Protein AF-A0A4Q3QZH9-F1 (afdb_monomer_lite)

Foldseek 3Di:
DDDDDDDDDDDDPDDDDDDPPCQCFQLNLCVVPVLLVVLCVVLVQDCPPPRRHHPVVSCVVSVHDPVVSVVVSCVSVPPPPPPPPPPPVPDDPVVD

Sequence (96 aa):
MKIMFQPSGSFLFCCCMEAIERIKTVRDIVINDYRTADIFKKWGINYCCGGNLPLDEACEVKNIDRAALEKDIQNATRNVRMSNSLAYDTWPLEFL

Secondary structure (DSSP, 8-state):
-----------------S------BHHHHHHH-TTHHHHHHHTT---SSSTTSBHHHHHHHHT--HHHHHHHHHHHHS-----S---GGG--GGG-

pLDDT: mean 73.1, std 17.23, range [35.47, 90.06]

Radius of gyration: 23.77 Å; chains: 1; bounding box: 90×34×30 Å

Structure (mmCIF, N/CA/C/O backbone):
data_AF-A0A4Q3QZH9-F1
#
_entry.id   AF-A0A4Q3QZH9-F1
#
loop_
_atom_site.group_PDB
_atom_site.id
_atom_site.type_symbol
_atom_site.label_atom_id
_atom_site.label_alt_id
_atom_site.label_comp_id
_atom_site.label_asym_id
_atom_site.label_entity_id
_atom_site.label_seq_id
_atom_site.pdbx_PDB_ins_code
_atom_site.Cartn_x
_atom_site.Cartn_y
_atom_site.Cartn_z
_atom_site.occupancy
_atom_site.B_iso_or_equiv
_atom_site.auth_seq_id
_atom_site.auth_comp_id
_atom_site.auth_asym_id
_atom_site.auth_atom_id
_atom_site.pdbx_PDB_model_num
ATOM 1 N N . MET A 1 1 ? -54.997 -13.089 3.718 1.00 42.50 1 MET A N 1
ATOM 2 C CA . MET A 1 1 ? -55.340 -14.358 3.041 1.00 42.50 1 MET A CA 1
ATOM 3 C C . MET A 1 1 ? -54.208 -14.676 2.081 1.00 42.50 1 MET A C 1
ATOM 5 O O . MET A 1 1 ? -53.827 -13.822 1.296 1.00 42.50 1 MET A O 1
ATOM 9 N N . LYS A 1 2 ? -53.572 -15.824 2.276 1.00 45.81 2 LYS A N 1
ATOM 10 C CA . LYS A 1 2 ? -52.343 -16.265 1.614 1.00 45.81 2 LYS A CA 1
ATOM 11 C C . LYS A 1 2 ? -52.656 -16.680 0.173 1.00 45.81 2 LYS A C 1
ATOM 13 O O . LYS A 1 2 ? -53.587 -17.451 -0.008 1.00 45.81 2 LYS A O 1
ATOM 18 N N . ILE A 1 3 ? -51.849 -16.254 -0.795 1.00 46.09 3 ILE A N 1
ATOM 19 C CA . ILE A 1 3 ? -51.586 -17.032 -2.013 1.00 46.09 3 ILE A CA 1
ATOM 20 C C . ILE A 1 3 ? -50.122 -16.829 -2.407 1.00 46.09 3 ILE A C 1
ATOM 22 O O . ILE A 1 3 ? -49.703 -15.750 -2.811 1.00 46.09 3 ILE A O 1
ATOM 26 N N . MET A 1 4 ? -49.341 -17.888 -2.194 1.00 46.78 4 MET A N 1
ATOM 27 C CA . MET A 1 4 ? -48.041 -18.113 -2.816 1.00 46.78 4 MET A CA 1
ATOM 28 C C . MET A 1 4 ? -48.267 -18.457 -4.290 1.00 46.78 4 MET A C 1
ATOM 30 O O . MET A 1 4 ? -49.174 -19.231 -4.591 1.00 46.78 4 MET A O 1
ATOM 34 N N . PHE A 1 5 ? -47.392 -17.987 -5.176 1.00 44.69 5 PHE A N 1
ATOM 35 C CA . PHE A 1 5 ? -47.121 -18.686 -6.429 1.00 44.69 5 PHE A CA 1
ATOM 36 C C . PHE A 1 5 ? -45.637 -18.540 -6.770 1.00 44.69 5 PHE A C 1
ATOM 38 O O . PHE A 1 5 ? -45.173 -17.507 -7.241 1.00 44.69 5 PHE A O 1
ATOM 45 N N . GLN A 1 6 ? -44.882 -19.584 -6.442 1.00 47.06 6 GLN A N 1
ATOM 46 C CA . GLN A 1 6 ? -43.634 -19.906 -7.122 1.00 47.06 6 GLN A CA 1
ATOM 47 C C . GLN A 1 6 ? -44.002 -20.555 -8.460 1.00 47.06 6 GLN A C 1
ATOM 49 O O . GLN A 1 6 ? -44.925 -21.370 -8.495 1.00 47.06 6 GLN A O 1
ATOM 54 N N . PRO A 1 7 ? -43.211 -20.321 -9.510 1.00 54.59 7 PRO A N 1
ATOM 55 C CA . PRO A 1 7 ? -42.869 -21.407 -10.403 1.00 54.59 7 PRO A CA 1
ATOM 56 C C . PRO A 1 7 ? -41.347 -21.568 -10.435 1.00 54.59 7 PRO A C 1
ATOM 58 O O . PRO A 1 7 ? -40.607 -20.745 -10.968 1.00 54.59 7 PRO A O 1
ATOM 61 N N . SER A 1 8 ? -40.908 -22.669 -9.831 1.00 45.09 8 SER A N 1
ATOM 62 C CA . SER A 1 8 ? -39.726 -23.446 -10.217 1.00 45.09 8 SER A CA 1
ATOM 63 C C . SER A 1 8 ? -39.519 -23.459 -11.743 1.00 45.09 8 SER A C 1
ATOM 65 O O . SER A 1 8 ? -40.491 -23.617 -12.473 1.00 45.09 8 SER A O 1
ATOM 67 N N . GLY A 1 9 ? -38.320 -23.410 -12.309 1.00 43.09 9 GLY A N 1
ATOM 68 C CA . GLY A 1 9 ? -36.990 -23.472 -11.735 1.00 43.09 9 GLY A CA 1
ATOM 69 C C . GLY A 1 9 ? -35.955 -23.755 -12.831 1.00 43.09 9 GLY A C 1
ATOM 70 O O . GLY A 1 9 ? -36.292 -23.948 -13.996 1.00 43.09 9 GLY A O 1
ATOM 71 N N . SER A 1 10 ? -34.711 -23.868 -12.372 1.00 45.88 10 SER A N 1
ATOM 72 C CA . SER A 1 10 ? -33.533 -24.423 -13.046 1.00 45.88 10 SER A CA 1
ATOM 73 C C . SER A 1 10 ? -32.596 -23.446 -13.767 1.00 45.88 10 SER A C 1
ATOM 75 O O . SER A 1 10 ? -32.817 -23.022 -14.895 1.00 45.88 10 SER A O 1
ATOM 77 N N . PHE A 1 11 ? -31.487 -23.184 -13.064 1.00 46.81 11 PHE A N 1
ATOM 78 C CA . PHE A 1 11 ? -30.128 -23.042 -13.587 1.00 46.81 11 PHE A CA 1
ATOM 79 C C . PHE A 1 11 ? -29.938 -22.125 -14.799 1.00 46.81 11 PHE A C 1
ATOM 81 O O . PHE A 1 11 ? -29.635 -22.578 -15.897 1.00 46.81 11 PHE A O 1
ATOM 88 N N . LEU A 1 12 ? -29.917 -20.816 -14.556 1.00 39.19 12 LEU A N 1
ATOM 89 C CA . LEU A 1 12 ? -28.967 -19.972 -15.272 1.00 39.19 12 LEU A CA 1
ATOM 90 C C . LEU A 1 12 ? -28.194 -19.110 -14.285 1.00 39.19 12 LEU A C 1
ATOM 92 O O . LEU A 1 12 ? -28.637 -18.076 -13.795 1.00 39.19 12 LEU A O 1
ATOM 96 N N . PHE A 1 13 ? -26.993 -19.610 -14.029 1.00 43.72 13 PHE A N 1
ATOM 97 C CA . PHE A 1 13 ? -25.806 -18.893 -13.607 1.00 43.72 13 PHE A CA 1
ATOM 98 C C . PHE A 1 13 ? -25.507 -17.794 -14.650 1.00 43.72 13 PHE A C 1
ATOM 100 O O . PHE A 1 13 ? -24.611 -17.934 -15.475 1.00 43.72 13 PHE A O 1
ATOM 107 N N . CYS A 1 14 ? -26.307 -16.728 -14.692 1.00 35.47 14 CYS A N 1
ATOM 108 C CA . CYS A 1 14 ? -26.016 -15.546 -15.498 1.00 35.47 14 CYS A CA 1
ATOM 109 C C . CYS A 1 14 ? -25.381 -14.505 -14.576 1.00 35.47 14 CYS A C 1
ATOM 111 O O . CYS A 1 14 ? -26.038 -13.676 -13.954 1.00 35.47 14 CYS A O 1
ATOM 113 N N . CYS A 1 15 ? -24.071 -14.677 -14.414 1.00 40.19 15 CYS A N 1
ATOM 114 C CA . CYS A 1 15 ? -23.141 -13.649 -13.978 1.00 40.19 15 CYS A CA 1
ATOM 115 C C . CYS A 1 15 ? -23.305 -12.412 -14.886 1.00 40.19 15 CYS A C 1
ATOM 117 O O . CYS A 1 15 ? -23.446 -12.606 -16.092 1.00 40.19 15 CYS A O 1
ATOM 119 N N . CYS A 1 16 ? -23.230 -11.202 -14.310 1.00 45.75 16 CYS A N 1
ATOM 120 C CA . CYS A 1 16 ? -23.523 -9.870 -14.889 1.00 45.75 16 CYS A CA 1
ATOM 121 C C . CYS A 1 16 ? -24.991 -9.468 -14.673 1.00 45.75 16 CYS A C 1
ATOM 123 O O . CYS A 1 16 ? -25.890 -10.098 -15.202 1.00 45.75 16 CYS A O 1
ATOM 125 N N . MET A 1 17 ? -25.344 -8.463 -13.877 1.00 49.03 17 MET A N 1
ATOM 126 C CA . MET A 1 17 ? -24.876 -7.072 -13.795 1.00 49.03 17 MET A CA 1
ATOM 127 C C . MET A 1 17 ? -25.541 -6.524 -12.501 1.00 49.03 17 MET A C 1
ATOM 129 O O . MET A 1 17 ? -26.623 -6.979 -12.154 1.00 49.03 17 MET A O 1
ATOM 133 N N . GLU A 1 18 ? -24.987 -5.634 -11.683 1.00 46.97 18 GLU A N 1
ATOM 134 C CA . GLU A 1 18 ? -24.594 -4.279 -12.046 1.00 46.97 18 GLU A CA 1
ATOM 135 C C . GLU A 1 18 ? -23.719 -3.683 -10.929 1.00 46.97 18 GLU A C 1
ATOM 137 O O . GLU A 1 18 ? -24.051 -3.771 -9.750 1.00 46.97 18 GLU A O 1
ATOM 142 N N . ALA A 1 19 ? -22.599 -3.082 -11.340 1.00 46.25 19 ALA A N 1
ATOM 143 C CA . ALA A 1 19 ? -21.784 -2.130 -10.584 1.00 46.25 19 ALA A CA 1
ATOM 144 C C . ALA A 1 19 ? -21.214 -2.588 -9.224 1.00 46.25 19 ALA A C 1
ATOM 146 O O . ALA A 1 19 ? -21.617 -2.119 -8.164 1.00 46.25 19 ALA A O 1
ATOM 147 N N . ILE A 1 20 ? -20.144 -3.390 -9.255 1.00 53.25 20 ILE A N 1
ATOM 148 C CA . ILE A 1 20 ? -19.147 -3.317 -8.180 1.00 53.25 20 ILE A CA 1
ATOM 149 C C . ILE A 1 20 ? -18.339 -2.049 -8.473 1.00 53.25 20 ILE A C 1
ATOM 151 O O . ILE A 1 20 ? -17.480 -2.056 -9.360 1.00 53.25 20 ILE A O 1
ATOM 155 N N . GLU A 1 21 ? -18.623 -0.938 -7.783 1.00 53.84 21 GLU A N 1
ATOM 156 C CA . GLU A 1 21 ? -17.591 0.088 -7.616 1.00 53.84 21 GLU A CA 1
ATOM 157 C C . GLU A 1 21 ? -16.319 -0.649 -7.202 1.00 53.84 21 GLU A C 1
ATOM 159 O O . GLU A 1 21 ? -16.366 -1.452 -6.273 1.00 53.84 21 GLU A O 1
ATOM 164 N N . ARG A 1 22 ? -15.210 -0.476 -7.933 1.00 58.28 22 ARG A N 1
ATOM 165 C CA . ARG A 1 22 ? -13.944 -1.157 -7.629 1.00 58.28 22 ARG A CA 1
ATOM 166 C C . ARG A 1 22 ? -13.399 -0.644 -6.298 1.00 58.28 22 ARG A C 1
ATOM 168 O O . ARG A 1 22 ? -12.476 0.169 -6.278 1.00 58.28 22 ARG A O 1
ATOM 175 N N . ILE A 1 23 ? -13.976 -1.116 -5.200 1.00 65.06 23 ILE A N 1
ATOM 176 C CA . ILE A 1 23 ? -13.446 -0.980 -3.858 1.00 65.06 23 ILE A CA 1
ATOM 177 C C . ILE A 1 23 ? -12.102 -1.694 -3.907 1.00 65.06 23 ILE A C 1
ATOM 179 O O . ILE A 1 23 ? -12.036 -2.914 -4.043 1.00 65.06 23 ILE A O 1
ATOM 183 N N . LYS A 1 24 ? -11.020 -0.913 -3.909 1.00 78.75 24 LYS A N 1
ATOM 184 C CA . LYS A 1 24 ? -9.666 -1.457 -3.948 1.00 78.75 24 LYS A CA 1
ATOM 185 C C . LYS A 1 24 ? -9.403 -2.124 -2.610 1.00 78.75 24 LYS A C 1
ATOM 187 O O . LYS A 1 24 ? -9.235 -1.447 -1.594 1.00 78.75 24 LYS A O 1
ATOM 192 N N . THR A 1 25 ? -9.388 -3.447 -2.615 1.00 88.56 25 THR A N 1
ATOM 193 C CA . THR A 1 25 ? -9.052 -4.211 -1.420 1.00 88.56 25 THR A CA 1
ATOM 194 C C . THR A 1 25 ? -7.552 -4.153 -1.168 1.00 88.56 25 THR A C 1
ATOM 196 O O . THR A 1 25 ? -6.760 -3.873 -2.074 1.00 88.56 25 THR A O 1
ATOM 199 N N . VAL A 1 26 ? -7.130 -4.443 0.063 1.00 88.62 26 VAL A N 1
ATOM 200 C CA . VAL A 1 26 ? -5.700 -4.549 0.394 1.00 88.62 26 VAL A CA 1
ATOM 201 C C . VAL A 1 26 ? -5.009 -5.553 -0.538 1.00 88.62 26 VAL A C 1
ATOM 203 O O . VAL A 1 26 ? -3.897 -5.308 -1.006 1.00 88.62 26 VAL A O 1
ATOM 206 N N . ARG A 1 27 ? -5.687 -6.657 -0.875 1.00 88.00 27 ARG A N 1
ATOM 207 C CA . ARG A 1 27 ? -5.198 -7.640 -1.846 1.00 88.00 27 ARG A CA 1
ATOM 208 C C . ARG A 1 27 ? -5.015 -7.030 -3.234 1.00 88.00 27 ARG A C 1
ATOM 210 O O . ARG A 1 27 ? -3.971 -7.262 -3.832 1.00 88.00 27 ARG A O 1
ATOM 217 N N . ASP A 1 28 ? -5.979 -6.264 -3.739 1.00 88.75 28 ASP A N 1
ATOM 218 C CA . ASP A 1 28 ? -5.868 -5.640 -5.066 1.00 88.75 28 ASP A CA 1
ATOM 219 C C . ASP A 1 28 ? -4.693 -4.662 -5.136 1.00 88.75 28 ASP A C 1
ATOM 221 O O . ASP A 1 28 ? -3.992 -4.604 -6.146 1.00 88.75 28 ASP A O 1
ATOM 225 N N . ILE A 1 29 ? -4.439 -3.929 -4.046 1.00 87.88 29 ILE A N 1
ATOM 226 C CA . ILE A 1 29 ? -3.292 -3.020 -3.943 1.00 87.88 29 ILE A CA 1
ATOM 227 C C . ILE A 1 29 ? -1.980 -3.808 -4.052 1.00 87.88 29 ILE A C 1
ATOM 229 O O . ILE A 1 29 ? -1.109 -3.425 -4.830 1.00 87.88 29 ILE A O 1
ATOM 233 N N . VAL A 1 30 ? -1.864 -4.935 -3.344 1.00 88.62 30 VAL A N 1
ATOM 234 C CA . VAL A 1 30 ? -0.678 -5.806 -3.403 1.00 88.62 30 VAL A CA 1
ATOM 235 C C . VAL A 1 30 ? -0.517 -6.486 -4.762 1.00 88.62 30 VAL A C 1
ATOM 237 O O . VAL A 1 30 ? 0.601 -6.617 -5.251 1.00 88.62 30 VAL A O 1
ATOM 240 N N . ILE A 1 31 ? -1.614 -6.913 -5.393 1.00 88.19 31 ILE A N 1
ATOM 241 C CA . ILE A 1 31 ? -1.582 -7.494 -6.742 1.00 88.19 31 ILE A CA 1
ATOM 242 C C . ILE A 1 31 ? -1.100 -6.454 -7.759 1.00 88.19 31 ILE A C 1
ATOM 244 O O . ILE A 1 31 ? -0.329 -6.786 -8.657 1.00 88.19 31 ILE A O 1
ATOM 248 N N . ASN A 1 32 ? -1.533 -5.201 -7.615 1.00 87.75 32 ASN A N 1
ATOM 249 C CA . ASN A 1 32 ? -1.112 -4.116 -8.491 1.00 87.75 32 ASN A CA 1
ATOM 250 C C . ASN A 1 32 ? 0.344 -3.689 -8.239 1.00 87.75 32 ASN A C 1
ATOM 252 O O . ASN A 1 32 ? 1.052 -3.350 -9.184 1.00 87.75 32 ASN A O 1
ATOM 256 N N . ASP A 1 33 ? 0.795 -3.697 -6.983 1.00 86.12 33 ASP A N 1
ATOM 257 C CA . ASP A 1 33 ? 2.181 -3.413 -6.613 1.00 86.12 33 ASP A CA 1
ATOM 258 C C . ASP A 1 33 ? 2.631 -4.298 -5.442 1.00 86.12 33 ASP A C 1
ATOM 260 O O . ASP A 1 33 ? 2.343 -4.033 -4.270 1.00 86.12 33 ASP A O 1
ATOM 264 N N . TYR A 1 34 ? 3.399 -5.341 -5.762 1.00 88.00 34 TYR A N 1
ATOM 265 C CA . TYR A 1 34 ? 3.894 -6.312 -4.786 1.00 88.00 34 TYR A CA 1
ATOM 266 C C . TYR A 1 34 ? 4.788 -5.680 -3.707 1.00 88.00 34 TYR A C 1
ATOM 268 O O . TYR A 1 34 ? 4.929 -6.246 -2.624 1.00 88.00 34 TYR A O 1
ATOM 276 N N . ARG A 1 35 ? 5.386 -4.505 -3.958 1.00 88.00 35 ARG A N 1
ATOM 277 C CA . ARG A 1 35 ? 6.256 -3.812 -2.990 1.00 88.00 35 ARG A CA 1
ATOM 278 C C . ARG A 1 35 ? 5.467 -3.327 -1.779 1.00 88.00 35 ARG A C 1
ATOM 280 O O . ARG A 1 35 ? 5.999 -3.260 -0.673 1.00 88.00 35 ARG A O 1
ATOM 287 N N . THR A 1 36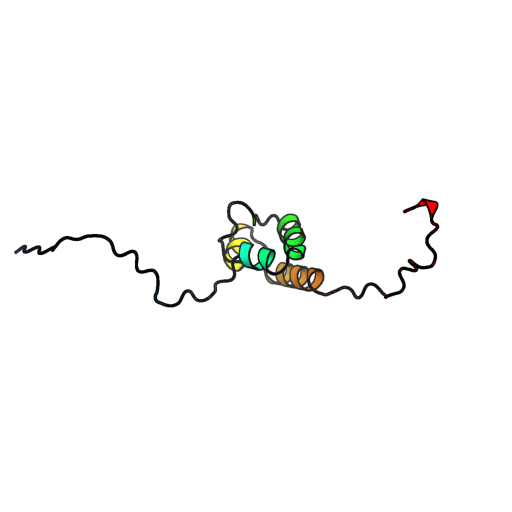 ? 4.179 -3.046 -1.970 1.00 89.31 36 THR A N 1
ATOM 288 C CA . THR A 1 36 ? 3.275 -2.625 -0.892 1.00 89.31 36 THR A CA 1
ATOM 289 C C . THR A 1 36 ? 3.024 -3.738 0.128 1.00 89.31 36 THR A C 1
ATOM 291 O O . THR A 1 36 ? 2.731 -3.447 1.286 1.00 89.31 36 THR A O 1
ATOM 294 N N . ALA A 1 37 ? 3.239 -5.007 -0.243 1.00 89.00 37 ALA A N 1
ATOM 295 C CA . ALA A 1 37 ? 3.131 -6.152 0.660 1.00 89.00 37 ALA A CA 1
ATOM 296 C C . ALA A 1 37 ? 4.050 -6.028 1.888 1.00 89.00 37 ALA A C 1
ATOM 298 O O . ALA A 1 37 ? 3.662 -6.394 2.999 1.00 89.00 37 ALA A O 1
ATOM 299 N N . ASP A 1 38 ? 5.263 -5.497 1.700 1.00 88.88 38 ASP A N 1
ATOM 300 C CA . ASP A 1 38 ? 6.225 -5.302 2.788 1.00 88.88 38 ASP A CA 1
ATOM 301 C C . ASP A 1 38 ? 5.767 -4.198 3.751 1.00 88.88 38 ASP A C 1
ATOM 303 O O . ASP A 1 38 ? 5.898 -4.330 4.968 1.00 88.88 38 ASP A O 1
ATOM 307 N N . ILE A 1 39 ? 5.134 -3.149 3.215 1.00 90.06 39 ILE A N 1
ATOM 308 C CA . ILE A 1 39 ? 4.522 -2.078 4.004 1.00 90.06 39 ILE A CA 1
ATOM 309 C C . ILE A 1 39 ? 3.370 -2.644 4.835 1.00 90.06 39 ILE A C 1
ATOM 311 O O . ILE A 1 39 ? 3.394 -2.539 6.058 1.00 90.06 39 ILE A O 1
ATOM 315 N N . PHE A 1 40 ? 2.415 -3.350 4.226 1.00 89.31 40 PHE A N 1
ATOM 316 C CA . PHE A 1 40 ? 1.312 -3.958 4.978 1.00 89.31 40 PHE A CA 1
ATOM 317 C C . PHE A 1 40 ? 1.803 -4.914 6.070 1.00 89.31 40 PHE A C 1
ATOM 319 O O . PHE A 1 40 ? 1.263 -4.908 7.174 1.00 89.31 40 PHE A O 1
ATOM 326 N N . LYS A 1 41 ? 2.881 -5.665 5.815 1.00 88.00 41 LYS A N 1
ATOM 327 C CA . LYS A 1 41 ? 3.511 -6.524 6.823 1.00 88.00 41 LYS A CA 1
ATOM 328 C C . LYS A 1 41 ? 4.108 -5.727 7.990 1.00 88.00 41 LYS A C 1
ATOM 330 O O . LYS A 1 41 ? 3.916 -6.134 9.133 1.00 88.00 41 LYS A O 1
ATOM 335 N N . LYS A 1 42 ? 4.786 -4.602 7.729 1.00 89.25 42 LYS A N 1
ATOM 336 C CA . LYS A 1 42 ? 5.327 -3.698 8.769 1.00 89.25 42 LYS A CA 1
ATOM 337 C C . LYS A 1 42 ? 4.233 -3.127 9.665 1.00 89.25 42 LYS A C 1
ATOM 339 O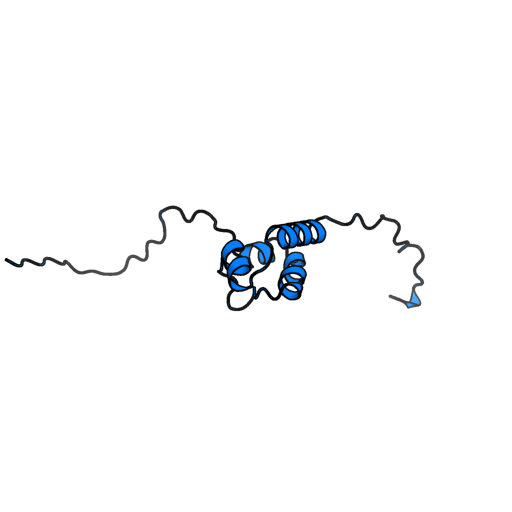 O . LYS A 1 42 ? 4.402 -3.079 10.877 1.00 89.25 42 LYS A O 1
ATOM 344 N N . TRP A 1 43 ? 3.107 -2.753 9.066 1.00 87.38 43 TRP A N 1
ATOM 345 C CA . TRP A 1 43 ? 1.948 -2.205 9.770 1.00 87.38 43 TRP A CA 1
ATOM 346 C C . TRP A 1 43 ? 1.029 -3.287 10.373 1.00 87.38 43 TRP A C 1
ATOM 348 O O . TRP A 1 43 ? 0.069 -2.974 11.070 1.00 87.38 43 TRP A O 1
ATOM 358 N N . GLY A 1 44 ? 1.309 -4.575 10.143 1.00 86.00 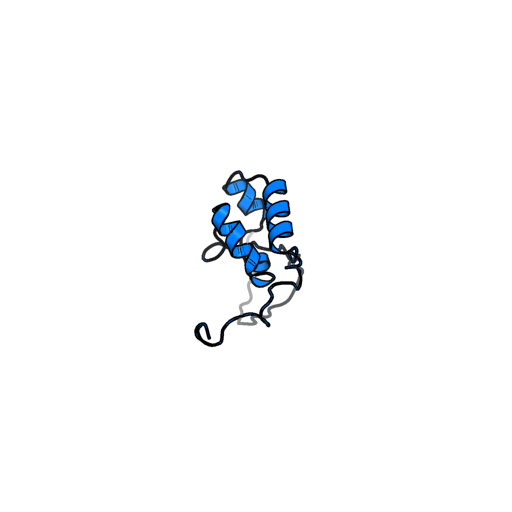44 GLY A N 1
ATOM 359 C CA . GLY A 1 44 ? 0.524 -5.687 10.690 1.00 86.00 44 GLY A CA 1
ATOM 360 C C . GLY A 1 44 ? -0.835 -5.910 10.011 1.00 86.00 44 GLY A C 1
ATOM 361 O O . GLY A 1 44 ? -1.725 -6.532 10.603 1.00 86.00 44 GLY A O 1
ATOM 362 N N . ILE A 1 45 ? -1.003 -5.418 8.781 1.00 87.19 45 ILE A N 1
ATOM 363 C CA . ILE A 1 45 ? -2.181 -5.624 7.934 1.00 87.19 45 ILE A CA 1
ATOM 364 C C . ILE A 1 45 ? -2.009 -6.929 7.150 1.00 87.19 45 ILE A C 1
ATOM 366 O O . ILE A 1 45 ? -1.011 -7.145 6.459 1.00 87.19 45 ILE A O 1
ATOM 370 N N . ASN A 1 46 ? -2.996 -7.820 7.253 1.00 81.81 46 ASN A N 1
ATOM 371 C CA . ASN A 1 46 ? -2.909 -9.162 6.692 1.00 81.81 46 ASN A CA 1
ATOM 372 C C . ASN A 1 46 ? -3.562 -9.232 5.300 1.00 81.81 46 ASN A C 1
ATOM 374 O O . ASN A 1 46 ? -4.784 -9.193 5.180 1.00 81.81 46 ASN A O 1
ATOM 378 N N . TYR A 1 47 ? -2.754 -9.358 4.247 1.00 81.56 47 TYR A N 1
ATOM 379 C CA . TYR A 1 47 ? -3.215 -9.340 2.849 1.00 81.56 47 TYR A CA 1
ATOM 380 C C . TYR A 1 47 ? -3.379 -10.737 2.216 1.00 81.56 47 TYR A C 1
ATOM 382 O O . TYR A 1 47 ? -3.919 -10.851 1.115 1.00 81.56 47 TYR A O 1
ATOM 390 N N . CYS A 1 48 ? -2.949 -11.815 2.889 1.00 75.69 48 CYS A N 1
ATOM 391 C CA . CYS A 1 48 ? -2.982 -13.177 2.340 1.00 75.69 48 CYS A CA 1
ATOM 392 C C . CYS A 1 48 ? -4.357 -13.863 2.504 1.00 75.69 48 CYS A C 1
ATOM 394 O O . CYS A 1 48 ? -5.078 -14.043 1.519 1.00 75.69 48 CYS A O 1
ATOM 396 N N . CYS A 1 49 ? -4.757 -14.200 3.734 1.00 71.62 49 CYS A N 1
ATOM 397 C CA . CYS A 1 49 ? -5.967 -14.987 4.023 1.00 71.62 49 CYS A CA 1
ATOM 398 C C . CYS A 1 49 ? -7.240 -14.140 4.209 1.00 71.62 49 CYS A C 1
ATOM 400 O O . CYS A 1 49 ? -8.339 -14.674 4.116 1.00 71.62 49 CYS A O 1
ATOM 402 N N . GLY A 1 50 ? -7.098 -12.832 4.450 1.00 68.62 50 GLY A N 1
ATOM 403 C CA . GLY A 1 50 ? -8.203 -11.897 4.717 1.00 68.62 50 GLY A CA 1
ATOM 404 C C . GLY A 1 50 ? -8.134 -10.605 3.902 1.00 68.62 50 GLY A C 1
ATOM 405 O O . GLY A 1 50 ? -8.792 -9.630 4.237 1.00 68.62 50 GLY A O 1
ATOM 406 N N . GLY A 1 51 ? -7.336 -10.580 2.831 1.00 67.81 51 GLY A N 1
ATOM 407 C CA . GLY A 1 51 ? -7.038 -9.359 2.076 1.00 67.81 51 GLY A CA 1
ATOM 408 C C . GLY A 1 51 ? -8.180 -8.808 1.216 1.00 67.81 51 GLY A C 1
ATOM 409 O O . GLY A 1 51 ? -7.961 -7.822 0.527 1.00 67.81 51 GLY A O 1
ATOM 410 N N . ASN A 1 52 ? -9.370 -9.418 1.244 1.00 77.56 52 ASN A N 1
ATOM 411 C CA . ASN A 1 52 ? -10.562 -8.929 0.533 1.00 77.56 52 ASN A CA 1
ATOM 412 C C . ASN A 1 52 ? -11.267 -7.778 1.288 1.00 77.56 52 ASN A C 1
ATOM 414 O O . ASN A 1 52 ? -12.410 -7.447 0.999 1.00 77.56 52 ASN A O 1
ATOM 418 N N . LEU A 1 53 ? -10.591 -7.213 2.291 1.00 85.06 53 LEU A N 1
ATOM 419 C CA . LEU A 1 53 ? -11.031 -6.067 3.071 1.00 85.06 53 LEU A CA 1
ATOM 420 C C . LEU A 1 53 ? -10.579 -4.770 2.373 1.00 85.06 53 LEU A C 1
ATOM 422 O O . LEU A 1 53 ? -9.450 -4.728 1.862 1.00 85.06 53 LEU A O 1
ATOM 426 N N . PRO A 1 54 ? -11.405 -3.712 2.340 1.00 88.06 54 PRO A N 1
ATOM 427 C CA . PRO A 1 54 ? -10.951 -2.397 1.910 1.00 88.06 54 PRO A CA 1
ATOM 428 C C . PRO A 1 54 ? -9.848 -1.865 2.828 1.00 88.06 54 PRO A C 1
ATOM 430 O O . PRO A 1 54 ? -9.769 -2.200 4.011 1.00 88.06 54 PRO A O 1
ATOM 433 N N . LEU A 1 55 ? -8.987 -1.016 2.265 1.00 85.56 55 LEU A N 1
ATOM 434 C CA . LEU A 1 55 ? -7.871 -0.414 2.995 1.00 85.56 55 LEU A CA 1
ATOM 435 C C . LEU A 1 55 ? -8.340 0.377 4.227 1.00 85.56 55 LEU A C 1
ATOM 437 O O . LEU A 1 55 ? -7.713 0.280 5.276 1.00 85.56 55 LEU A O 1
ATOM 441 N N . ASP A 1 56 ? -9.443 1.116 4.103 1.00 85.88 56 ASP A N 1
ATOM 442 C CA . ASP A 1 56 ? -10.027 1.903 5.194 1.00 85.88 56 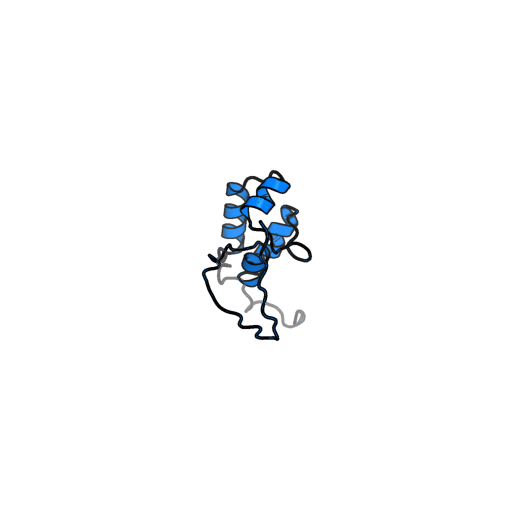ASP A CA 1
ATOM 443 C C . ASP A 1 56 ? -10.409 1.033 6.397 1.00 85.88 56 ASP A C 1
ATOM 445 O O . ASP A 1 56 ? -9.910 1.254 7.498 1.00 85.88 56 ASP A O 1
ATOM 449 N N . GLU A 1 57 ? -11.191 -0.027 6.181 1.00 86.81 57 GLU A N 1
ATOM 450 C CA . GLU A 1 57 ? -11.571 -0.947 7.260 1.00 86.81 57 GLU A CA 1
ATOM 451 C C . GLU A 1 57 ? -10.347 -1.656 7.859 1.00 86.81 57 GLU A C 1
ATOM 453 O O . GLU A 1 57 ? -10.273 -1.870 9.069 1.00 86.81 57 GLU A O 1
ATOM 458 N N . ALA A 1 58 ? -9.344 -1.992 7.039 1.00 85.81 58 ALA A N 1
ATOM 459 C CA . ALA A 1 58 ? -8.103 -2.586 7.530 1.00 85.81 58 ALA A CA 1
ATOM 460 C C . ALA A 1 58 ? -7.345 -1.645 8.482 1.00 85.81 58 ALA A C 1
ATOM 462 O O . ALA A 1 58 ? -6.789 -2.106 9.485 1.00 85.81 58 ALA A O 1
A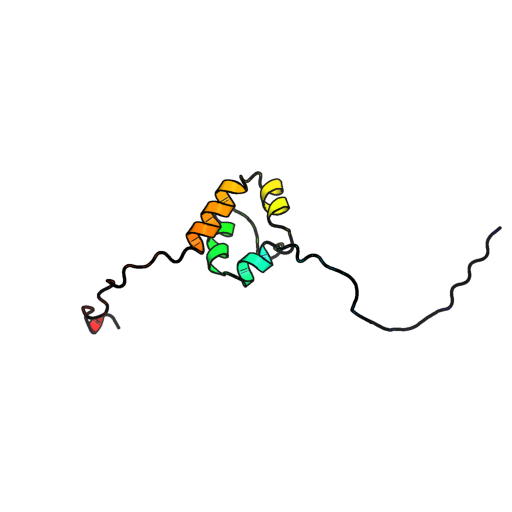TOM 463 N N . CYS A 1 59 ? -7.341 -0.343 8.184 1.00 87.56 59 CYS A N 1
ATOM 464 C CA . CYS A 1 59 ? -6.763 0.685 9.044 1.00 87.56 59 CYS A CA 1
ATOM 465 C C . CYS A 1 59 ? -7.572 0.862 10.332 1.00 87.56 59 CYS A C 1
ATOM 467 O O . CYS A 1 59 ? -6.978 0.915 11.406 1.00 87.56 59 CYS A O 1
ATOM 469 N N . GLU A 1 60 ? -8.904 0.888 10.255 1.00 86.50 60 GLU A N 1
ATOM 470 C CA . GLU A 1 60 ? -9.782 1.046 11.422 1.00 86.50 60 GLU A CA 1
ATOM 471 C C . GLU A 1 60 ? -9.661 -0.124 12.406 1.00 86.50 60 GLU A C 1
ATOM 473 O O . GLU A 1 60 ? -9.443 0.085 13.600 1.00 86.50 60 GLU A O 1
ATOM 478 N N . VAL A 1 61 ? -9.710 -1.366 11.910 1.00 85.50 61 VAL A N 1
ATOM 479 C CA . VAL A 1 61 ? -9.597 -2.584 12.738 1.00 85.50 61 VAL A CA 1
ATOM 480 C C . VAL A 1 61 ? -8.264 -2.637 13.486 1.00 85.50 61 VAL A C 1
ATOM 482 O O . VAL A 1 61 ? -8.176 -3.179 14.590 1.00 85.50 61 VAL A O 1
ATOM 485 N N . LYS A 1 62 ? -7.207 -2.092 12.882 1.00 83.25 62 LYS A N 1
ATOM 486 C CA . LYS A 1 62 ? -5.861 -2.057 13.459 1.00 83.25 62 LYS A CA 1
ATOM 487 C C . LYS A 1 62 ? -5.529 -0.740 14.158 1.00 83.25 62 LYS A C 1
ATOM 489 O O . LYS A 1 62 ? -4.447 -0.650 14.733 1.00 83.25 62 LYS A O 1
ATOM 494 N N . ASN A 1 63 ? -6.443 0.231 14.144 1.00 86.25 63 ASN A N 1
ATOM 495 C CA . ASN A 1 63 ? -6.248 1.586 14.657 1.00 86.25 63 ASN A CA 1
ATOM 496 C C . ASN A 1 63 ? -4.954 2.235 14.120 1.00 86.25 63 ASN A C 1
ATOM 498 O O . ASN A 1 63 ? -4.116 2.735 14.870 1.00 86.25 63 ASN A O 1
ATOM 502 N N . ILE A 1 64 ? -4.764 2.136 12.803 1.00 86.00 64 ILE A N 1
ATOM 503 C CA . ILE A 1 64 ? -3.612 2.675 12.078 1.00 86.00 64 ILE A CA 1
ATOM 504 C C . ILE A 1 64 ? -4.005 4.011 11.450 1.00 86.00 64 ILE A C 1
ATOM 506 O O . ILE A 1 64 ? -5.082 4.142 10.870 1.00 86.00 64 ILE A O 1
ATOM 510 N N . ASP A 1 65 ? -3.099 4.987 11.508 1.00 88.44 65 ASP A N 1
ATOM 511 C CA . ASP A 1 65 ? -3.261 6.239 10.777 1.00 88.44 65 ASP A CA 1
ATOM 512 C C . ASP A 1 65 ? -3.149 5.997 9.264 1.00 88.44 65 ASP A C 1
ATOM 514 O O . ASP A 1 65 ? -2.074 5.703 8.724 1.00 88.44 65 ASP A O 1
ATOM 518 N N . ARG A 1 66 ? -4.281 6.156 8.575 1.00 86.69 66 ARG A N 1
ATOM 519 C CA . ARG A 1 66 ? -4.385 6.027 7.122 1.00 86.69 66 ARG A CA 1
ATOM 520 C C . ARG A 1 66 ? -3.394 6.939 6.394 1.00 86.69 66 ARG A C 1
ATOM 522 O O . ARG A 1 66 ? -2.787 6.500 5.418 1.00 86.69 66 ARG A O 1
ATOM 529 N N . ALA A 1 67 ? -3.193 8.170 6.866 1.00 89.00 67 ALA A N 1
ATOM 530 C CA . ALA A 1 67 ? -2.325 9.132 6.190 1.00 89.00 67 ALA A CA 1
ATOM 531 C C . ALA A 1 67 ? -0.852 8.690 6.222 1.00 89.00 67 ALA A C 1
ATOM 533 O O . ALA A 1 67 ? -0.130 8.824 5.228 1.00 89.00 67 ALA A O 1
ATOM 534 N N . ALA A 1 68 ? -0.408 8.123 7.347 1.00 89.56 68 ALA A N 1
ATOM 535 C CA . ALA A 1 68 ? 0.931 7.560 7.480 1.00 89.56 68 ALA A CA 1
ATOM 536 C C . ALA A 1 68 ? 1.125 6.342 6.562 1.00 89.56 68 ALA A C 1
ATOM 538 O O . ALA A 1 68 ? 2.133 6.257 5.856 1.00 89.56 68 ALA A O 1
ATOM 539 N N . LEU A 1 69 ? 0.135 5.447 6.504 1.00 89.06 69 LEU A N 1
ATOM 540 C CA . LEU A 1 69 ? 0.175 4.273 5.635 1.00 89.06 69 LEU A CA 1
ATOM 541 C C . LEU A 1 69 ? 0.198 4.653 4.147 1.00 89.06 69 LEU A C 1
ATOM 543 O O . LEU A 1 69 ? 1.004 4.115 3.390 1.00 89.06 69 LEU A O 1
ATOM 547 N N . GLU A 1 70 ? -0.642 5.598 3.714 1.00 88.50 70 GLU A N 1
ATOM 548 C CA . GLU A 1 70 ? -0.658 6.083 2.327 1.00 88.50 70 GLU A CA 1
ATOM 549 C C . GLU A 1 70 ? 0.685 6.709 1.938 1.00 88.50 70 GLU A C 1
ATOM 551 O O . GLU A 1 70 ? 1.179 6.472 0.834 1.00 88.50 70 GLU A O 1
ATOM 556 N N . LYS A 1 71 ? 1.322 7.448 2.853 1.00 90.06 71 LYS A N 1
ATOM 557 C CA . LYS A 1 71 ? 2.664 8.001 2.642 1.00 90.06 71 LYS A CA 1
ATOM 558 C C . LYS A 1 71 ? 3.715 6.901 2.482 1.00 90.06 71 LYS A C 1
ATOM 560 O O . LYS A 1 71 ? 4.572 7.009 1.605 1.00 90.06 71 LYS A O 1
ATOM 565 N N . ASP A 1 72 ? 3.653 5.842 3.281 1.00 88.50 72 ASP A N 1
ATOM 566 C CA . ASP A 1 72 ? 4.575 4.707 3.176 1.00 88.50 72 ASP A CA 1
ATOM 567 C C . ASP A 1 72 ? 4.369 3.900 1.894 1.00 88.50 72 ASP A C 1
ATOM 569 O O . ASP A 1 72 ? 5.344 3.550 1.228 1.00 88.50 72 ASP A O 1
ATOM 573 N N . ILE A 1 73 ? 3.115 3.662 1.503 1.00 87.62 73 ILE A N 1
ATOM 574 C CA . ILE A 1 73 ? 2.771 3.042 0.219 1.00 87.62 73 ILE A CA 1
ATOM 575 C C . ILE A 1 73 ? 3.329 3.892 -0.926 1.00 87.62 73 ILE A C 1
ATOM 577 O O . ILE A 1 73 ? 4.024 3.375 -1.797 1.00 87.62 73 ILE A O 1
ATOM 581 N N . GLN A 1 74 ? 3.103 5.210 -0.897 1.00 87.88 74 GLN A N 1
ATOM 582 C CA . GLN A 1 74 ? 3.660 6.126 -1.890 1.00 87.88 74 GLN A CA 1
ATOM 583 C C . GLN A 1 74 ? 5.186 6.102 -1.903 1.00 87.88 74 GLN A C 1
ATOM 585 O O . GLN A 1 74 ? 5.761 6.137 -2.981 1.00 87.88 74 GLN A O 1
ATOM 590 N N . ASN A 1 75 ? 5.858 6.021 -0.754 1.00 87.06 75 ASN A N 1
ATOM 591 C CA . ASN A 1 75 ? 7.317 5.929 -0.689 1.00 87.06 75 ASN A CA 1
ATOM 592 C C . ASN A 1 75 ? 7.851 4.596 -1.231 1.00 87.06 75 ASN A C 1
ATOM 594 O O . ASN A 1 75 ? 8.914 4.588 -1.846 1.00 87.06 75 ASN A O 1
ATOM 598 N N . ALA A 1 76 ? 7.128 3.492 -1.030 1.00 84.00 76 ALA A N 1
ATOM 599 C CA . ALA A 1 76 ? 7.491 2.177 -1.556 1.00 84.00 76 ALA A CA 1
ATOM 600 C C . ALA A 1 76 ? 7.280 2.071 -3.076 1.00 84.00 76 ALA A C 1
ATOM 602 O O . ALA A 1 76 ? 8.092 1.470 -3.784 1.00 84.00 76 ALA A O 1
ATOM 603 N N . THR A 1 77 ? 6.203 2.675 -3.585 1.00 80.56 77 THR A N 1
ATOM 604 C CA . THR A 1 77 ? 5.896 2.729 -5.021 1.00 80.56 77 THR A CA 1
ATOM 605 C C . THR A 1 77 ? 6.689 3.818 -5.735 1.00 80.56 77 THR A C 1
ATOM 607 O O . THR A 1 77 ? 7.000 3.684 -6.922 1.00 80.56 77 THR A O 1
ATOM 610 N N . ARG A 1 78 ? 7.062 4.898 -5.033 1.00 76.62 78 ARG A N 1
ATOM 611 C CA . ARG A 1 78 ? 8.005 5.894 -5.536 1.00 76.62 78 ARG A CA 1
ATOM 612 C C . ARG A 1 78 ? 9.264 5.121 -5.851 1.00 76.62 78 ARG A C 1
ATOM 614 O O . ARG A 1 78 ? 9.978 4.692 -4.954 1.00 76.62 78 ARG A O 1
ATOM 621 N N . ASN A 1 79 ? 9.520 4.947 -7.146 1.00 60.22 79 ASN A N 1
ATOM 622 C CA . ASN A 1 79 ? 10.821 4.533 -7.620 1.00 60.22 79 ASN A CA 1
ATOM 623 C C . ASN A 1 79 ? 11.794 5.534 -7.012 1.00 60.22 79 ASN A C 1
ATOM 625 O O . ASN A 1 79 ? 11.923 6.665 -7.490 1.00 60.22 79 ASN A O 1
ATOM 629 N N . VAL A 1 80 ? 12.441 5.132 -5.916 1.00 58.69 80 VAL A N 1
ATOM 630 C CA . VAL A 1 80 ? 13.734 5.668 -5.554 1.00 58.69 80 VAL A CA 1
ATOM 631 C C . VAL A 1 80 ? 14.479 5.513 -6.858 1.00 58.69 80 VAL A C 1
ATOM 633 O O . VAL A 1 80 ? 14.682 4.394 -7.333 1.00 58.69 80 VAL A O 1
ATOM 636 N N . ARG A 1 81 ? 14.747 6.640 -7.520 1.00 55.06 81 ARG A N 1
ATOM 637 C CA . ARG A 1 81 ? 15.775 6.678 -8.537 1.00 55.06 81 ARG A CA 1
ATOM 638 C C . ARG A 1 81 ? 16.995 6.225 -7.763 1.00 55.06 81 ARG A C 1
ATOM 640 O O . ARG A 1 81 ? 17.628 7.034 -7.092 1.00 55.06 81 ARG A O 1
ATOM 647 N N . MET A 1 82 ? 17.243 4.914 -7.758 1.00 53.75 82 MET A N 1
ATOM 648 C CA . MET A 1 82 ? 18.576 4.389 -7.590 1.00 53.75 82 MET A CA 1
ATOM 649 C C . MET A 1 82 ? 19.352 5.293 -8.523 1.00 53.75 82 MET A C 1
ATOM 651 O O . MET A 1 82 ? 19.021 5.372 -9.710 1.00 53.75 82 MET A O 1
ATOM 655 N N . SER A 1 83 ? 20.229 6.128 -7.970 1.00 55.25 83 SER A N 1
ATOM 656 C CA . SER A 1 83 ? 21.164 6.826 -8.826 1.00 55.25 83 SER A CA 1
ATOM 657 C C . SER A 1 83 ? 21.701 5.739 -9.750 1.00 55.25 83 SER A C 1
ATOM 659 O O . SER A 1 83 ? 22.062 4.656 -9.283 1.00 55.25 83 SER A O 1
ATOM 661 N N . ASN A 1 84 ? 21.663 5.962 -11.061 1.00 56.72 84 ASN A N 1
ATOM 662 C CA . ASN A 1 84 ? 22.204 5.052 -12.076 1.00 56.72 84 ASN A CA 1
ATOM 663 C C . ASN A 1 84 ? 23.739 4.859 -11.923 1.00 56.72 84 ASN A C 1
ATOM 665 O O . ASN A 1 84 ? 24.439 4.613 -12.892 1.00 56.72 84 ASN A O 1
ATOM 669 N N . SER A 1 85 ? 24.265 5.006 -10.708 1.00 60.47 85 SER A N 1
ATOM 670 C CA . SER A 1 85 ? 25.648 4.958 -10.273 1.00 60.47 85 SER A CA 1
ATOM 671 C C . SER A 1 85 ? 25.862 3.816 -9.271 1.00 60.47 85 SER A C 1
ATOM 673 O O . SER A 1 85 ? 26.711 3.905 -8.389 1.00 60.47 85 SER A O 1
ATOM 675 N N . LEU A 1 86 ? 25.081 2.740 -9.372 1.00 66.44 86 LEU A N 1
ATOM 676 C CA . LEU A 1 86 ? 25.583 1.432 -8.971 1.00 66.44 86 LEU A CA 1
ATOM 677 C C . LEU A 1 86 ? 26.573 1.055 -10.076 1.00 66.44 86 LEU A C 1
ATOM 679 O O . LEU A 1 86 ? 26.161 0.808 -11.205 1.00 66.44 86 LEU A O 1
ATOM 683 N N . ALA A 1 87 ? 27.869 1.158 -9.789 1.00 70.12 87 ALA A N 1
ATOM 684 C CA . ALA A 1 87 ? 28.945 0.924 -10.748 1.00 70.12 87 ALA A CA 1
ATOM 685 C C . ALA A 1 87 ? 29.095 -0.582 -11.016 1.00 70.12 87 ALA A C 1
ATOM 687 O O . ALA A 1 87 ? 30.089 -1.204 -10.643 1.00 70.12 87 ALA A O 1
ATOM 688 N N . TYR A 1 88 ? 28.060 -1.191 -11.599 1.00 71.00 88 TYR A N 1
ATOM 689 C CA . TYR A 1 88 ? 28.040 -2.605 -11.979 1.00 71.00 88 TYR A CA 1
ATOM 690 C C . TYR A 1 88 ? 29.193 -2.940 -12.938 1.00 71.00 88 TYR A C 1
ATOM 692 O O . TYR A 1 88 ? 29.691 -4.059 -12.951 1.00 71.00 88 TYR A O 1
ATOM 700 N N . ASP A 1 89 ? 29.653 -1.944 -13.696 1.00 72.69 89 ASP A N 1
ATOM 701 C CA . ASP A 1 89 ? 30.831 -1.962 -14.562 1.00 72.69 89 ASP A CA 1
ATOM 702 C C . ASP A 1 89 ? 32.172 -2.082 -13.812 1.00 72.69 89 ASP A C 1
ATOM 704 O O . ASP A 1 89 ? 33.184 -2.406 -14.428 1.00 72.69 89 ASP A O 1
ATOM 708 N N . TH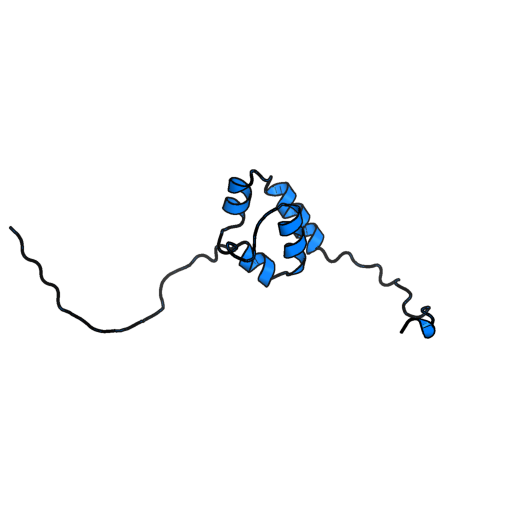R A 1 90 ? 32.193 -1.876 -12.491 1.00 78.25 90 THR A N 1
ATOM 709 C CA . THR A 1 90 ? 33.396 -2.039 -11.650 1.00 78.25 90 THR A CA 1
ATOM 710 C C . THR A 1 90 ? 33.379 -3.297 -10.781 1.00 78.25 90 THR A C 1
ATOM 712 O O . THR A 1 90 ? 34.260 -3.470 -9.938 1.00 78.25 90 THR A O 1
ATOM 715 N N . TRP A 1 91 ? 32.400 -4.191 -10.953 1.00 85.94 91 TRP A N 1
ATOM 716 C CA . TRP A 1 91 ? 32.319 -5.394 -10.125 1.00 85.94 91 TRP A CA 1
ATOM 717 C C . TRP A 1 91 ? 33.287 -6.481 -10.614 1.00 85.94 91 TRP A C 1
ATOM 719 O O . TRP A 1 91 ? 33.305 -6.797 -11.806 1.00 85.94 91 TRP A O 1
ATOM 729 N N . PRO A 1 92 ? 34.107 -7.065 -9.719 1.00 82.75 92 PRO A N 1
ATOM 730 C CA . PRO A 1 92 ? 35.009 -8.145 -10.087 1.00 82.75 92 PRO A CA 1
ATOM 731 C C . PRO A 1 92 ? 34.217 -9.402 -10.466 1.00 82.75 92 PRO A C 1
ATOM 733 O O . PRO A 1 92 ? 33.230 -9.751 -9.821 1.00 82.75 92 PRO A O 1
ATOM 736 N N . LEU A 1 93 ? 34.705 -10.112 -11.486 1.00 81.69 93 LEU A N 1
ATOM 737 C CA . LEU A 1 93 ? 34.104 -11.343 -12.022 1.00 81.69 93 LEU A CA 1
ATOM 738 C C . LEU A 1 93 ? 34.015 -12.489 -11.003 1.00 81.69 93 LEU A C 1
ATOM 740 O O . LEU A 1 93 ? 33.315 -13.461 -11.242 1.00 81.69 93 LEU A O 1
ATOM 744 N N . GLU A 1 94 ? 34.698 -12.373 -9.869 1.00 79.50 94 GLU A N 1
ATOM 745 C CA . GLU A 1 94 ? 34.723 -13.394 -8.816 1.00 79.50 94 GLU A CA 1
ATOM 746 C C . GLU A 1 94 ? 33.447 -13.396 -7.956 1.00 79.50 94 GLU A C 1
ATOM 748 O O . GLU A 1 94 ? 33.271 -14.260 -7.101 1.00 79.50 94 GLU A O 1
ATOM 753 N N . PHE A 1 95 ? 32.571 -12.406 -8.158 1.00 73.38 95 PHE A N 1
ATOM 754 C CA . PHE A 1 95 ? 31.297 -12.264 -7.457 1.00 73.38 95 PHE A CA 1
ATOM 755 C C . PHE A 1 95 ? 30.097 -12.857 -8.226 1.00 73.38 95 PHE A C 1
ATOM 757 O O . PHE A 1 95 ? 29.038 -13.037 -7.623 1.00 73.38 95 PHE A O 1
ATOM 764 N N . LEU A 1 96 ? 30.236 -13.122 -9.534 1.00 68.44 96 LEU A N 1
ATOM 765 C CA . LEU A 1 96 ? 29.153 -13.579 -10.421 1.00 68.44 96 LEU A CA 1
ATOM 766 C C . LEU A 1 96 ? 29.051 -15.111 -10.466 1.00 68.44 96 LEU A C 1
ATOM 768 O O . LEU A 1 96 ? 27.905 -15.612 -10.431 1.00 68.44 96 LEU A O 1
#